Protein AF-A0A2S9GFI2-F1 (afdb_monomer)

Sequence (84 aa):
RSGAADRRAHTLANRLVANPDDRATVEITLGGFTAKVHGGNGEGVAIAVTGADADPAVNGVPFGTNSIHYAHDGEVISLGSPRS

pLDDT: mean 94.95, std 5.36, range [66.62, 98.62]

Radius of gyration: 12.53 Å; Cα contacts (8 Å, |Δi|>4): 156; chains: 1; bo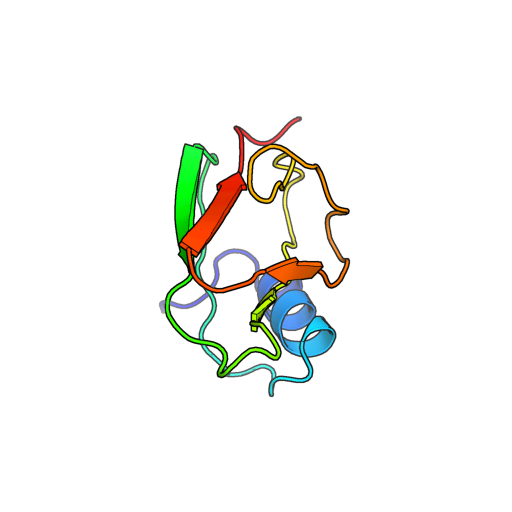unding box: 35×23×30 Å

Nearest PDB structures (foldseek):
  3mml-assembly2_E  TM=9.863E-01  e=2.477E-09  Mycolicibacterium smegmatis MC2 155
  5dud-assembly2_C  TM=9.081E-01  e=2.576E-03  Escherichia coli K-12
  5dud-assembly1_A  TM=7.752E-01  e=2.593E-02  Escherichia coli K-12
  3opf-assembly1_A  TM=6.814E-01  e=1.451E+00  Thermus thermophilus HB8

Structure (mmCIF, N/CA/C/O backbone):
data_AF-A0A2S9GFI2-F1
#
_entry.id   AF-A0A2S9GFI2-F1
#
loop_
_atom_site.group_PDB
_atom_site.id
_atom_site.type_symbol
_atom_site.label_atom_id
_atom_site.label_alt_id
_atom_site.label_comp_id
_atom_site.label_asym_id
_atom_site.label_entity_id
_atom_site.label_seq_id
_atom_site.pdbx_PDB_ins_code
_atom_site.Cartn_x
_atom_site.Cartn_y
_atom_site.Cartn_z
_atom_site.occupancy
_atom_site.B_iso_or_equiv
_atom_site.auth_seq_id
_atom_site.auth_comp_id
_atom_site.auth_asym_id
_atom_site.auth_atom_id
_atom_site.pdbx_PDB_model_num
ATOM 1 N N . ARG A 1 1 ? 15.853 6.206 -15.915 1.00 79.81 1 ARG A N 1
ATOM 2 C CA . ARG A 1 1 ? 14.692 5.287 -16.043 1.00 79.81 1 ARG A CA 1
ATOM 3 C C . ARG A 1 1 ? 13.904 5.398 -14.745 1.00 79.81 1 ARG A C 1
ATOM 5 O O . ARG A 1 1 ? 14.554 5.392 -13.711 1.00 79.81 1 ARG A O 1
ATOM 12 N N . SER A 1 2 ? 12.585 5.591 -14.810 1.00 90.00 2 SER A N 1
ATOM 13 C CA . SER A 1 2 ? 11.711 5.668 -13.623 1.00 90.00 2 SER A CA 1
ATOM 14 C C . SER A 1 2 ? 11.451 4.263 -13.030 1.00 90.00 2 SER A C 1
ATOM 16 O O . SER A 1 2 ? 12.167 3.317 -13.377 1.00 90.00 2 SER A O 1
ATOM 18 N N . GLY A 1 3 ? 10.433 4.134 -12.176 1.00 93.38 3 GLY A N 1
ATOM 19 C CA . GLY A 1 3 ? 10.066 2.937 -11.417 1.00 93.38 3 GLY A CA 1
ATOM 20 C C . GLY A 1 3 ? 10.384 3.081 -9.929 1.00 93.38 3 GLY A C 1
ATOM 21 O O . GLY A 1 3 ? 10.963 4.085 -9.522 1.00 93.38 3 GLY A O 1
ATOM 22 N N . ALA A 1 4 ? 10.022 2.066 -9.143 1.00 96.19 4 ALA A N 1
ATOM 23 C CA . ALA A 1 4 ? 10.309 2.045 -7.713 1.00 96.19 4 ALA A CA 1
ATOM 24 C C . ALA A 1 4 ? 11.820 2.141 -7.436 1.00 96.19 4 ALA A C 1
ATOM 26 O O . ALA A 1 4 ? 12.627 1.443 -8.070 1.00 96.19 4 ALA A O 1
ATOM 27 N N . ALA A 1 5 ? 12.187 2.980 -6.471 1.00 96.19 5 ALA A N 1
ATOM 28 C CA . ALA A 1 5 ? 13.535 3.116 -5.943 1.00 96.19 5 ALA A CA 1
ATOM 29 C C . ALA A 1 5 ? 13.987 1.811 -5.266 1.00 96.19 5 ALA A C 1
ATOM 31 O O . ALA A 1 5 ? 15.094 1.333 -5.530 1.00 96.19 5 ALA A O 1
ATOM 32 N N . ASP A 1 6 ? 13.102 1.178 -4.487 1.00 96.38 6 ASP A N 1
ATOM 33 C CA . ASP A 1 6 ? 13.288 -0.181 -3.968 1.00 96.38 6 ASP A CA 1
ATOM 34 C C . ASP A 1 6 ? 12.413 -1.189 -4.728 1.00 96.38 6 ASP A C 1
ATOM 36 O O . ASP A 1 6 ? 11.232 -1.410 -4.445 1.00 96.38 6 ASP A O 1
ATOM 40 N N . ARG A 1 7 ? 13.029 -1.864 -5.701 1.00 96.69 7 ARG A N 1
ATOM 41 C CA . ARG A 1 7 ? 12.345 -2.868 -6.529 1.00 96.69 7 ARG A CA 1
ATOM 42 C C . ARG A 1 7 ? 11.950 -4.122 -5.755 1.00 96.69 7 ARG A C 1
ATOM 44 O O . ARG A 1 7 ? 11.008 -4.799 -6.165 1.00 96.69 7 ARG A O 1
ATOM 51 N N . ARG A 1 8 ? 12.664 -4.470 -4.678 1.00 97.25 8 ARG A N 1
ATOM 52 C CA . ARG A 1 8 ? 12.355 -5.670 -3.887 1.00 97.25 8 ARG A CA 1
ATOM 53 C C . ARG A 1 8 ? 11.098 -5.435 -3.064 1.00 97.25 8 ARG A C 1
ATOM 55 O O . ARG A 1 8 ? 10.210 -6.282 -3.105 1.00 97.25 8 ARG A O 1
ATOM 62 N N . ALA A 1 9 ? 11.008 -4.279 -2.405 1.00 97.69 9 ALA A N 1
ATOM 63 C CA . ALA A 1 9 ? 9.806 -3.859 -1.693 1.00 97.69 9 ALA A CA 1
ATOM 64 C C . ALA A 1 9 ? 8.596 -3.802 -2.641 1.00 97.69 9 ALA A C 1
ATOM 66 O O . ALA A 1 9 ? 7.605 -4.486 -2.408 1.00 97.69 9 ALA A O 1
ATOM 67 N N . HIS A 1 10 ? 8.724 -3.115 -3.781 1.00 98.12 10 HIS A N 1
ATOM 68 C CA . HIS A 1 10 ? 7.671 -3.041 -4.802 1.00 98.12 10 HIS A CA 1
ATOM 69 C C . HIS A 1 10 ? 7.150 -4.421 -5.237 1.00 98.12 10 HIS A C 1
ATOM 71 O O . HIS A 1 10 ? 5.948 -4.683 -5.245 1.00 98.12 10 HIS A O 1
ATOM 77 N N . THR A 1 11 ? 8.072 -5.335 -5.544 1.00 98.12 11 THR A N 1
ATOM 78 C CA . THR A 1 11 ? 7.727 -6.696 -5.964 1.00 98.12 11 THR A CA 1
ATOM 79 C C . THR A 1 11 ? 7.031 -7.472 -4.841 1.00 98.12 11 THR A C 1
ATOM 81 O O . THR A 1 11 ? 6.091 -8.223 -5.100 1.00 98.12 11 THR A O 1
ATOM 84 N N . LEU A 1 12 ? 7.477 -7.311 -3.590 1.00 98.19 12 LEU A N 1
ATOM 85 C CA . LEU A 1 12 ? 6.857 -7.958 -2.435 1.00 98.19 12 LEU A CA 1
A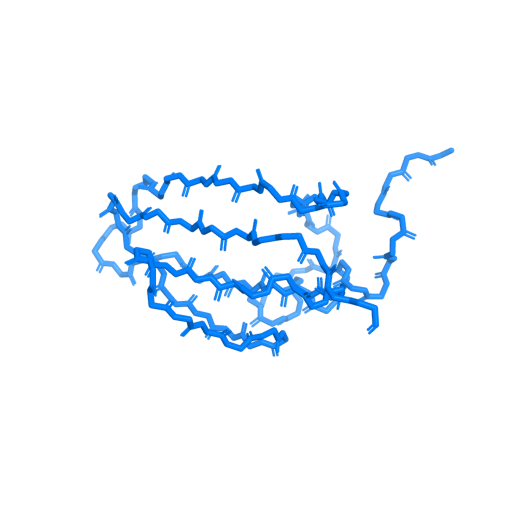TOM 86 C C . LEU A 1 12 ? 5.436 -7.438 -2.193 1.00 98.19 12 LEU A C 1
ATOM 88 O O . LEU A 1 12 ? 4.542 -8.251 -1.972 1.00 98.19 12 LEU A O 1
ATOM 92 N N . ALA A 1 13 ? 5.219 -6.123 -2.285 1.00 98.38 13 ALA A N 1
ATOM 93 C CA . ALA A 1 13 ? 3.900 -5.521 -2.116 1.00 98.38 13 ALA A CA 1
ATOM 94 C C . ALA A 1 13 ? 2.890 -6.120 -3.101 1.00 98.38 13 ALA A C 1
ATOM 96 O O . ALA A 1 13 ? 1.839 -6.595 -2.679 1.00 98.38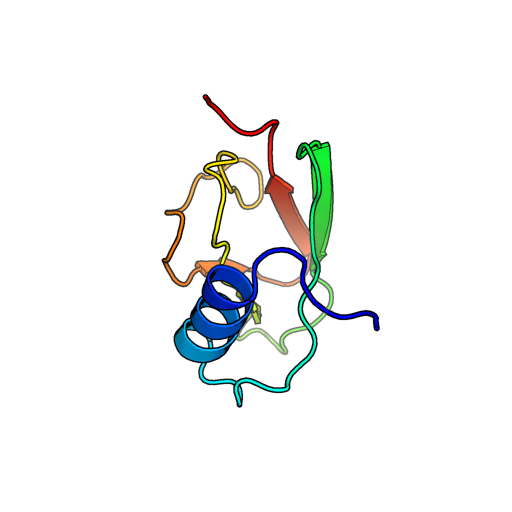 13 ALA A O 1
ATOM 97 N N . ASN A 1 14 ? 3.248 -6.196 -4.389 1.00 98.62 14 ASN A N 1
ATOM 98 C CA . ASN A 1 14 ? 2.398 -6.816 -5.407 1.00 98.62 14 ASN A CA 1
ATOM 99 C C . ASN A 1 14 ? 2.110 -8.292 -5.106 1.00 98.62 14 ASN A C 1
ATOM 101 O O . ASN A 1 14 ? 0.954 -8.710 -5.145 1.00 98.62 14 ASN A O 1
ATOM 105 N N . ARG A 1 15 ? 3.131 -9.077 -4.739 1.00 98.19 15 ARG A N 1
ATOM 106 C CA . ARG A 1 15 ? 2.954 -10.503 -4.417 1.00 98.19 15 ARG A CA 1
ATOM 107 C C . ARG A 1 15 ? 2.019 -10.733 -3.234 1.00 98.19 15 ARG A C 1
ATOM 109 O O . ARG A 1 15 ? 1.214 -11.656 -3.292 1.00 98.19 15 ARG A O 1
ATOM 116 N N . LEU A 1 16 ? 2.125 -9.920 -2.180 1.00 98.31 16 LEU A N 1
ATOM 117 C CA . LEU A 1 16 ? 1.292 -10.059 -0.983 1.00 98.31 16 LEU A CA 1
ATOM 118 C C . LEU A 1 16 ? -0.195 -9.892 -1.304 1.00 98.31 16 LEU A C 1
ATOM 120 O O . LEU A 1 16 ? -1.008 -10.640 -0.780 1.00 98.31 16 LEU A O 1
ATOM 124 N N . VAL A 1 17 ? -0.552 -8.983 -2.210 1.00 97.56 17 VAL A N 1
ATOM 125 C CA . VAL A 1 17 ? -1.949 -8.784 -2.639 1.00 97.56 17 VAL A CA 1
ATOM 126 C C . VAL A 1 17 ? -2.303 -9.546 -3.923 1.00 97.56 17 VAL A C 1
ATOM 128 O O . VAL A 1 17 ? -3.291 -9.230 -4.575 1.00 97.56 17 VAL A O 1
ATOM 131 N N . ALA A 1 18 ? -1.505 -10.555 -4.293 1.00 97.62 18 ALA A N 1
ATOM 132 C CA . ALA A 1 18 ? -1.705 -11.410 -5.468 1.00 97.62 18 ALA A CA 1
ATOM 133 C C . ALA A 1 18 ? -1.758 -10.675 -6.827 1.00 97.62 18 ALA A C 1
ATOM 135 O O . ALA A 1 18 ? -2.314 -11.186 -7.801 1.00 97.62 18 ALA A O 1
ATOM 136 N N . ASN A 1 19 ? -1.124 -9.507 -6.925 1.00 98.44 19 ASN A N 1
ATOM 137 C CA . ASN A 1 19 ? -0.929 -8.808 -8.189 1.00 98.44 19 ASN A CA 1
ATOM 138 C C . ASN A 1 19 ? 0.277 -9.375 -8.962 1.00 98.44 19 ASN A C 1
ATOM 140 O O . ASN A 1 19 ? 1.271 -9.783 -8.350 1.00 98.44 19 ASN A O 1
ATOM 144 N N . PRO A 1 20 ? 0.256 -9.325 -10.310 1.00 97.44 20 PRO A N 1
ATOM 145 C CA . PRO A 1 20 ? 1.476 -9.402 -11.111 1.00 97.44 20 PRO A CA 1
ATOM 146 C C . PRO A 1 20 ? 2.510 -8.364 -10.649 1.00 97.44 20 PRO A C 1
ATOM 148 O O . PRO A 1 20 ? 2.151 -7.276 -10.194 1.00 97.44 20 PRO A O 1
ATOM 151 N N . ASP A 1 21 ? 3.796 -8.685 -10.768 1.00 92.12 21 ASP A N 1
ATOM 152 C CA . ASP A 1 21 ? 4.882 -7.850 -10.242 1.00 92.12 21 ASP A CA 1
ATOM 153 C C . ASP A 1 21 ? 5.079 -6.521 -10.988 1.00 92.12 21 ASP A C 1
ATOM 155 O O . ASP A 1 21 ? 5.727 -5.625 -10.453 1.00 92.12 21 ASP A O 1
ATOM 159 N N . ASP A 1 22 ? 4.486 -6.374 -12.175 1.00 91.62 22 ASP A N 1
ATOM 160 C CA . ASP A 1 22 ? 4.509 -5.165 -13.002 1.00 91.62 22 ASP A CA 1
ATOM 161 C C . ASP A 1 22 ? 3.394 -4.155 -12.682 1.00 91.62 22 ASP A C 1
ATOM 163 O O . ASP A 1 22 ? 3.321 -3.086 -13.301 1.00 91.62 22 ASP A O 1
ATOM 167 N N . ARG A 1 23 ? 2.513 -4.464 -11.722 1.00 97.88 23 ARG A N 1
ATOM 168 C CA . ARG A 1 23 ? 1.425 -3.561 -11.339 1.00 97.88 23 ARG A CA 1
ATOM 169 C C . ARG A 1 23 ? 1.944 -2.377 -10.543 1.00 97.88 23 ARG A C 1
ATOM 171 O O . ARG A 1 23 ? 2.827 -2.493 -9.698 1.00 97.88 23 ARG A O 1
ATOM 178 N N . ALA A 1 24 ? 1.373 -1.210 -10.824 1.00 97.75 24 ALA A N 1
ATOM 179 C CA . ALA A 1 24 ? 1.761 0.024 -10.163 1.00 97.75 24 ALA A CA 1
ATOM 180 C C . ALA A 1 24 ? 1.490 -0.047 -8.652 1.00 97.75 24 ALA A C 1
ATOM 182 O O . ALA A 1 24 ? 0.437 -0.509 -8.218 1.00 97.75 24 ALA A O 1
ATOM 183 N N . THR A 1 25 ? 2.427 0.483 -7.870 1.00 97.62 25 THR A N 1
ATOM 184 C CA . THR A 1 25 ? 2.278 0.710 -6.429 1.00 97.62 25 THR A CA 1
ATOM 185 C C . THR A 1 25 ? 2.489 2.188 -6.125 1.00 97.62 25 THR A C 1
ATOM 187 O O . THR A 1 25 ? 3.056 2.924 -6.934 1.00 97.62 25 THR A O 1
ATOM 190 N N . VAL A 1 26 ? 2.081 2.621 -4.934 1.00 97.44 26 VAL A N 1
ATOM 191 C CA . VAL A 1 26 ? 2.407 3.955 -4.419 1.00 97.44 26 VAL A CA 1
ATOM 192 C C . VAL A 1 26 ? 3.749 3.882 -3.689 1.00 97.44 26 VAL A C 1
ATOM 194 O O . VAL A 1 26 ? 3.901 3.089 -2.764 1.00 97.44 26 VAL A O 1
ATOM 197 N N . GLU A 1 27 ? 4.728 4.682 -4.110 1.00 97.44 27 GLU A N 1
ATOM 198 C CA . GLU A 1 27 ? 6.012 4.818 -3.414 1.00 97.44 27 GLU A CA 1
ATOM 199 C C . GLU A 1 27 ? 5.968 6.021 -2.466 1.00 97.44 27 GLU A C 1
ATOM 201 O O . GLU A 1 27 ? 5.631 7.129 -2.883 1.00 97.44 27 GLU A O 1
ATOM 206 N N . ILE A 1 28 ? 6.310 5.795 -1.195 1.00 97.00 28 ILE A N 1
ATOM 207 C CA . ILE A 1 28 ? 6.308 6.815 -0.143 1.00 97.00 28 ILE A CA 1
ATOM 208 C C . ILE A 1 28 ? 7.733 7.026 0.358 1.00 97.00 28 ILE A C 1
ATOM 210 O O . ILE A 1 28 ? 8.357 6.120 0.908 1.00 97.00 28 ILE A O 1
ATOM 214 N N . THR A 1 29 ? 8.227 8.250 0.199 1.00 95.38 29 THR A N 1
ATOM 215 C CA . THR A 1 29 ? 9.568 8.656 0.625 1.00 95.38 29 THR A CA 1
ATOM 216 C C . THR A 1 29 ? 9.461 9.469 1.908 1.00 95.38 29 THR A C 1
ATOM 218 O O . THR A 1 29 ? 8.733 10.454 1.945 1.00 95.38 29 THR A O 1
ATOM 221 N N . LEU A 1 30 ? 10.197 9.068 2.950 1.00 93.50 30 LEU A N 1
ATOM 222 C CA . LEU A 1 30 ? 10.233 9.718 4.275 1.00 93.50 30 LEU A CA 1
ATOM 223 C C . LEU A 1 30 ? 8.914 9.702 5.078 1.00 93.50 30 LEU A C 1
ATOM 225 O O . LEU A 1 30 ? 8.856 10.309 6.145 1.00 93.50 30 LEU A O 1
ATOM 229 N N . GLY A 1 31 ? 7.895 8.956 4.641 1.00 92.81 31 GLY A N 1
ATOM 230 C CA . GLY A 1 31 ? 6.649 8.774 5.395 1.00 92.81 31 GLY A CA 1
ATOM 231 C C . GLY A 1 31 ? 5.679 9.954 5.302 1.00 92.81 31 GLY A C 1
ATOM 232 O O . GLY A 1 31 ? 5.661 10.671 4.304 1.00 92.81 31 GLY A O 1
ATOM 233 N N . GLY A 1 32 ? 4.838 10.132 6.329 1.00 94.12 32 GLY A N 1
ATOM 234 C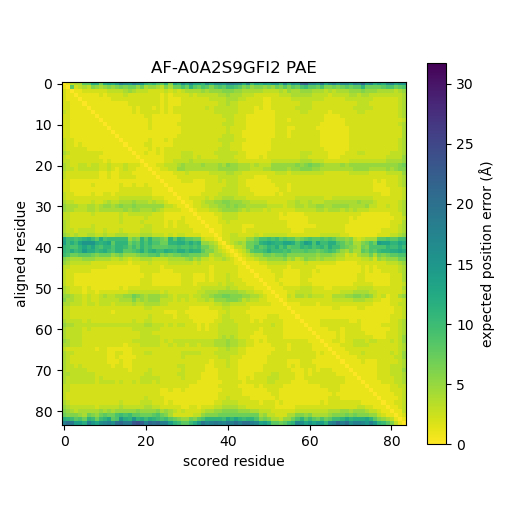 CA . GLY A 1 32 ? 3.878 11.245 6.421 1.00 94.12 32 GLY A CA 1
ATOM 235 C C . GLY A 1 32 ? 2.688 11.129 5.463 1.00 94.12 32 GLY A C 1
ATOM 236 O O . GLY A 1 32 ? 2.098 12.132 5.063 1.00 94.12 32 GLY A O 1
ATOM 237 N N . PHE A 1 33 ? 2.350 9.905 5.066 1.00 97.75 33 PHE A N 1
ATOM 23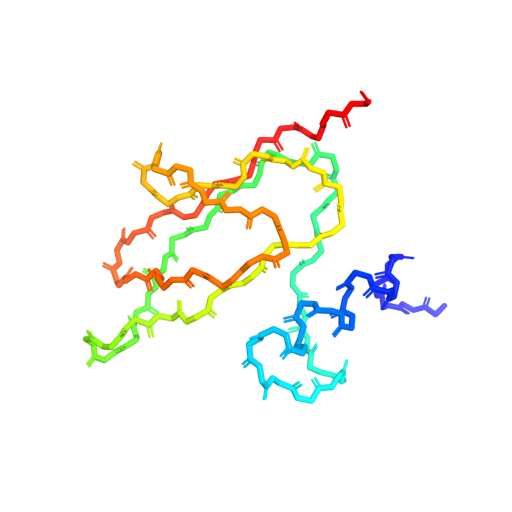8 C CA . PHE A 1 33 ? 1.318 9.630 4.075 1.00 97.75 33 PHE A CA 1
ATOM 239 C C . PHE A 1 33 ? -0.028 9.335 4.732 1.00 97.75 33 PHE A C 1
ATOM 241 O O . PHE A 1 33 ? -0.097 8.599 5.716 1.00 97.75 33 PHE A O 1
ATOM 248 N N . THR A 1 34 ? -1.106 9.843 4.130 1.00 98.19 34 THR A N 1
ATOM 249 C CA . THR A 1 34 ? -2.472 9.397 4.421 1.00 98.19 34 THR A CA 1
ATOM 250 C C . THR A 1 34 ? -3.273 9.229 3.134 1.00 98.19 34 THR A C 1
ATOM 252 O O . THR A 1 34 ? -3.109 10.000 2.189 1.00 98.19 34 THR A O 1
ATOM 255 N N . ALA A 1 35 ? -4.149 8.228 3.099 1.00 97.75 35 ALA A N 1
ATOM 256 C CA . ALA A 1 35 ? -5.095 8.019 2.008 1.00 97.75 35 ALA A CA 1
ATOM 257 C C . ALA A 1 35 ? -6.420 7.476 2.535 1.00 97.75 35 ALA A C 1
ATOM 259 O O . ALA A 1 35 ? -6.437 6.611 3.407 1.00 97.75 35 ALA A O 1
ATOM 260 N N . LYS A 1 36 ? -7.530 7.966 1.982 1.00 97.94 36 LYS A N 1
ATOM 261 C CA . LYS A 1 36 ? -8.872 7.471 2.287 1.00 97.94 36 LYS A CA 1
ATOM 262 C C . LYS A 1 36 ? -9.300 6.450 1.240 1.00 97.94 36 LYS A C 1
ATOM 264 O O . LYS A 1 36 ? -9.189 6.714 0.043 1.00 97.94 36 LYS A O 1
ATOM 269 N N . VAL A 1 37 ? -9.790 5.303 1.693 1.00 96.81 37 VAL A N 1
ATOM 270 C CA . VAL A 1 37 ? -10.322 4.262 0.815 1.00 96.81 37 VAL A CA 1
ATOM 271 C C . VAL A 1 37 ? -11.710 4.664 0.329 1.00 96.81 37 VAL A C 1
ATOM 273 O O . VAL A 1 37 ? -12.554 5.114 1.105 1.00 96.81 37 VAL A O 1
ATOM 276 N N . HIS A 1 38 ? -11.925 4.493 -0.973 1.00 94.94 38 HIS A N 1
ATOM 277 C CA . HIS A 1 38 ? -13.208 4.685 -1.632 1.00 94.94 38 HIS A CA 1
ATOM 278 C C . HIS A 1 38 ? -13.555 3.433 -2.449 1.00 94.94 38 HIS A C 1
ATOM 280 O O . HIS A 1 38 ? -12.795 3.051 -3.339 1.00 94.94 38 HIS A O 1
ATOM 286 N N . GLY A 1 39 ? -14.701 2.810 -2.169 1.00 87.50 39 GLY A N 1
ATOM 287 C CA . GLY A 1 39 ? -15.188 1.607 -2.854 1.00 87.50 39 GLY A CA 1
ATOM 288 C C . GLY A 1 39 ? -14.878 0.289 -2.129 1.00 87.50 39 GLY A C 1
ATOM 289 O O . GLY A 1 39 ? -14.824 0.230 -0.907 1.00 87.50 39 GLY A O 1
ATOM 290 N N . GLY A 1 40 ? -14.736 -0.803 -2.889 1.00 78.56 40 GLY A N 1
ATOM 291 C CA . GLY A 1 40 ? -14.520 -2.157 -2.350 1.00 78.56 40 GLY A CA 1
ATOM 292 C C . GLY A 1 40 ? -15.788 -3.005 -2.207 1.00 78.56 40 GLY A C 1
ATOM 293 O O . GLY A 1 40 ? -15.719 -4.085 -1.640 1.00 78.56 40 GLY A O 1
ATOM 294 N N . ASN A 1 41 ? -16.941 -2.535 -2.705 1.00 83.69 41 ASN A N 1
ATOM 295 C CA . ASN A 1 41 ? -18.208 -3.285 -2.801 1.00 83.69 41 ASN A CA 1
ATOM 296 C C . ASN A 1 41 ? -18.639 -4.029 -1.514 1.00 83.69 41 ASN A C 1
ATOM 298 O O . ASN A 1 41 ? -19.321 -5.046 -1.587 1.00 83.69 41 ASN A O 1
ATOM 302 N N . GLY A 1 42 ? -18.243 -3.534 -0.337 1.00 81.75 42 GLY A N 1
ATOM 303 C CA . GLY A 1 42 ? -18.477 -4.186 0.958 1.00 81.75 42 GLY A CA 1
ATOM 304 C C . GLY A 1 42 ? -17.428 -5.232 1.365 1.00 81.75 42 GLY A C 1
ATOM 305 O O . GLY A 1 42 ? -17.311 -5.520 2.550 1.00 81.75 42 GLY A O 1
ATOM 306 N N . GLU A 1 43 ? -16.620 -5.741 0.433 1.00 86.56 43 GLU A N 1
ATOM 307 C CA . GLU A 1 43 ? -15.538 -6.707 0.696 1.00 86.56 43 GLU A CA 1
ATOM 308 C C . GLU A 1 43 ? -14.245 -6.033 1.189 1.00 86.56 43 GLU A C 1
ATOM 310 O O . GLU A 1 43 ? -13.436 -6.653 1.876 1.00 86.56 43 GLU A O 1
ATOM 315 N N . GLY A 1 44 ? -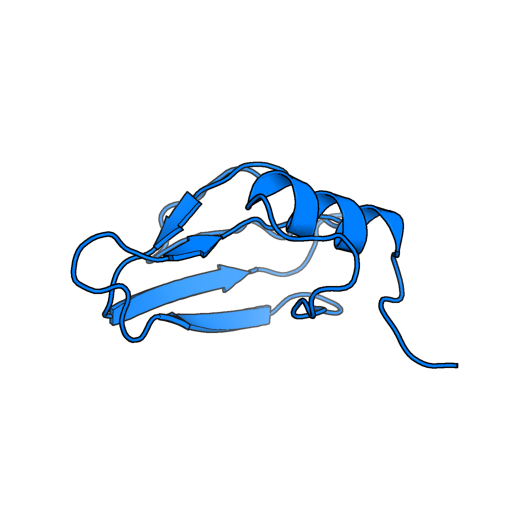14.079 -4.740 0.896 1.00 91.56 44 GLY A N 1
ATOM 316 C CA . GLY A 1 44 ? -12.879 -3.973 1.228 1.00 91.56 44 GLY A CA 1
ATOM 317 C C . GLY A 1 44 ? -11.785 -4.087 0.164 1.00 91.56 44 GLY A C 1
ATOM 318 O O . GLY A 1 44 ? -11.940 -4.731 -0.872 1.00 91.56 44 GLY A O 1
ATOM 319 N N . VAL A 1 45 ? -10.673 -3.401 0.402 1.00 94.94 45 VAL A N 1
ATOM 320 C CA . VAL A 1 45 ? -9.492 -3.369 -0.460 1.00 94.94 45 VAL A CA 1
ATOM 321 C C . VAL A 1 45 ? -8.332 -3.998 0.298 1.00 94.94 45 VAL A C 1
ATOM 323 O O . VAL A 1 45 ? -7.956 -3.526 1.372 1.00 94.94 45 VAL A O 1
ATOM 326 N N . ALA A 1 46 ? -7.750 -5.055 -0.268 1.00 96.06 46 ALA A N 1
ATOM 327 C CA . ALA A 1 46 ? -6.523 -5.638 0.256 1.00 96.06 46 ALA A CA 1
ATOM 328 C C . ALA A 1 46 ? -5.346 -4.683 0.011 1.00 96.06 46 ALA A C 1
ATOM 330 O O . ALA A 1 46 ? -5.082 -4.275 -1.123 1.00 96.06 46 ALA A O 1
ATOM 331 N N . ILE A 1 47 ? -4.624 -4.345 1.074 1.00 97.31 47 ILE A N 1
ATOM 332 C CA . ILE A 1 47 ? -3.430 -3.504 1.045 1.00 97.31 47 ILE A CA 1
ATOM 333 C C . ILE A 1 47 ? -2.255 -4.233 1.691 1.00 97.31 47 ILE A C 1
ATOM 335 O O . ILE A 1 47 ? -2.426 -5.059 2.586 1.00 97.31 47 ILE A O 1
ATOM 339 N N . ALA A 1 48 ? -1.047 -3.890 1.257 1.00 98.25 48 ALA A N 1
ATOM 340 C CA . ALA A 1 48 ? 0.194 -4.303 1.895 1.00 98.25 48 ALA A CA 1
ATOM 341 C C . ALA A 1 48 ? 1.177 -3.130 1.894 1.00 98.25 48 ALA A C 1
ATOM 343 O O . ALA A 1 48 ? 1.266 -2.382 0.920 1.00 98.25 48 ALA A O 1
ATOM 344 N N . VAL A 1 49 ? 1.924 -2.985 2.987 1.00 97.94 49 VAL A N 1
ATOM 345 C CA . VAL A 1 49 ? 2.982 -1.977 3.138 1.00 97.94 49 VAL A CA 1
ATOM 346 C C . VAL A 1 49 ? 4.302 -2.712 3.298 1.00 97.94 49 VAL A C 1
ATOM 348 O O . VAL A 1 49 ? 4.399 -3.630 4.106 1.00 97.94 49 VAL A O 1
ATOM 351 N N . THR A 1 50 ? 5.310 -2.340 2.517 1.00 97.81 50 THR A N 1
ATOM 352 C CA . THR A 1 50 ? 6.618 -3.014 2.471 1.00 97.81 50 THR A CA 1
ATOM 353 C C . THR A 1 50 ? 7.745 -1.993 2.411 1.00 97.81 50 THR A C 1
ATOM 355 O O . THR A 1 50 ? 7.513 -0.851 2.021 1.00 97.81 50 THR A O 1
ATOM 358 N N . GLY A 1 51 ? 8.977 -2.425 2.679 1.00 96.25 51 GLY A N 1
ATOM 359 C CA . GLY A 1 51 ? 10.146 -1.548 2.680 1.00 96.25 51 GLY A CA 1
ATOM 360 C C . GLY A 1 51 ? 10.430 -1.033 4.086 1.00 96.25 51 GLY A C 1
ATOM 361 O O . GLY A 1 51 ? 10.474 -1.828 5.024 1.00 96.25 51 GLY A O 1
ATOM 362 N N . ALA A 1 52 ? 10.658 0.273 4.222 1.00 94.69 52 ALA A N 1
ATOM 363 C CA . ALA A 1 52 ? 10.959 0.877 5.513 1.00 94.69 52 ALA A CA 1
ATOM 364 C C . ALA A 1 52 ? 9.773 0.760 6.484 1.00 94.69 52 ALA A C 1
ATOM 366 O O . ALA A 1 52 ? 8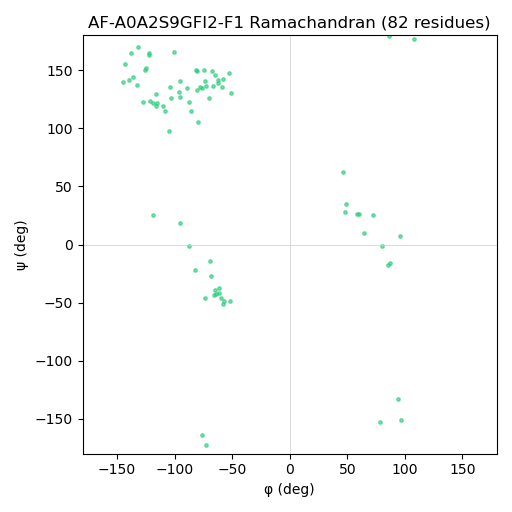.610 0.823 6.083 1.00 94.69 52 ALA A O 1
ATOM 367 N N . ASP A 1 53 ? 10.082 0.601 7.768 1.00 91.56 53 ASP A N 1
ATOM 368 C CA . ASP A 1 53 ? 9.072 0.464 8.808 1.00 91.56 53 ASP A CA 1
ATOM 369 C C . ASP A 1 53 ? 8.510 1.835 9.196 1.00 91.56 53 ASP A C 1
ATOM 371 O O . ASP A 1 53 ? 9.188 2.630 9.848 1.00 91.56 53 ASP A O 1
ATOM 375 N N . ALA A 1 54 ? 7.286 2.106 8.743 1.00 94.06 54 ALA A N 1
ATOM 376 C CA . ALA A 1 54 ? 6.612 3.398 8.836 1.00 94.06 54 ALA A CA 1
ATOM 377 C C . ALA A 1 54 ? 5.316 3.333 9.666 1.00 94.06 54 ALA A C 1
ATOM 379 O O . ALA A 1 54 ? 4.409 4.126 9.426 1.00 94.06 54 ALA A O 1
ATOM 380 N N . ASP A 1 55 ? 5.205 2.376 10.598 1.00 95.12 55 ASP A N 1
ATOM 381 C CA . ASP A 1 55 ? 4.038 2.191 11.482 1.00 95.12 55 ASP A CA 1
ATOM 382 C C . ASP A 1 55 ? 2.690 2.264 10.743 1.00 95.12 55 ASP A C 1
ATOM 384 O O . ASP A 1 55 ? 1.887 3.173 10.982 1.00 95.12 55 ASP A O 1
ATOM 388 N N . PRO A 1 56 ? 2.435 1.346 9.796 1.00 97.31 56 PRO A N 1
ATOM 389 C CA . PRO A 1 56 ? 1.228 1.414 9.002 1.00 97.31 56 PRO A CA 1
ATOM 390 C C . PRO A 1 56 ? -0.015 1.160 9.863 1.00 97.31 56 PRO A C 1
ATOM 392 O O . PRO A 1 56 ? -0.053 0.241 10.684 1.00 97.31 56 PRO A O 1
ATOM 395 N N . ALA A 1 57 ? -1.051 1.970 9.659 1.00 98.31 57 ALA A N 1
ATOM 396 C CA . ALA A 1 57 ? -2.310 1.861 10.386 1.00 98.31 57 ALA A CA 1
ATOM 397 C C . ALA A 1 57 ? -3.520 2.172 9.499 1.00 98.31 57 ALA A C 1
ATOM 399 O O . ALA A 1 57 ? -3.407 2.910 8.518 1.00 98.31 57 ALA A O 1
ATOM 400 N N . VAL A 1 58 ? -4.682 1.639 9.878 1.00 98.38 58 VAL A N 1
ATOM 401 C CA . VAL A 1 58 ? -5.994 2.000 9.321 1.00 98.38 58 VAL A CA 1
ATOM 402 C C . VAL A 1 58 ? -6.861 2.555 10.442 1.00 98.38 58 VAL A C 1
ATOM 404 O O . VAL A 1 58 ? -7.039 1.905 11.467 1.00 98.38 58 VAL A O 1
ATOM 407 N N . ASN A 1 59 ? -7.347 3.790 10.295 1.00 97.81 59 ASN A N 1
ATOM 408 C CA . ASN A 1 59 ? -8.074 4.525 11.340 1.00 97.81 59 ASN A CA 1
ATOM 409 C C . ASN A 1 59 ? -7.353 4.516 12.708 1.00 97.81 59 ASN A C 1
ATOM 411 O O . ASN A 1 59 ? -7.982 4.472 13.763 1.00 97.81 59 ASN A O 1
ATOM 415 N N . GLY A 1 60 ? -6.016 4.540 12.690 1.00 97.50 60 GLY A N 1
ATOM 416 C CA . GLY A 1 60 ? -5.180 4.485 13.892 1.00 97.50 60 GLY A CA 1
ATOM 417 C C . GLY A 1 60 ? -4.976 3.086 14.486 1.00 97.50 60 GLY A C 1
ATOM 418 O O . GLY A 1 60 ? -4.237 2.964 15.459 1.00 97.50 60 GLY A O 1
ATOM 419 N N . VAL A 1 61 ? -5.567 2.034 13.910 1.00 97.69 61 VAL A N 1
ATOM 420 C CA . VAL A 1 61 ? -5.309 0.636 14.287 1.00 97.69 61 VAL A CA 1
ATOM 421 C C . VAL A 1 61 ? -4.087 0.126 13.512 1.00 97.69 61 VAL A C 1
ATOM 423 O O . VAL A 1 61 ? -4.155 0.043 12.282 1.00 97.69 61 VAL A O 1
ATOM 426 N N . PRO A 1 62 ? -2.965 -0.206 14.180 1.00 97.50 62 PRO A N 1
ATOM 427 C CA . PRO A 1 62 ? -1.754 -0.655 13.499 1.00 97.50 62 PRO A CA 1
ATOM 428 C C . PRO A 1 62 ? -1.926 -2.018 12.823 1.00 97.50 62 PRO A C 1
ATOM 430 O O . PRO A 1 62 ? -2.629 -2.893 13.332 1.00 97.50 62 PRO A O 1
ATOM 433 N N . PHE A 1 63 ? -1.208 -2.231 11.722 1.00 96.81 63 PHE A N 1
ATOM 434 C CA . PHE A 1 63 ? -1.016 -3.548 11.114 1.00 96.81 63 PHE A CA 1
ATOM 435 C C . PHE A 1 63 ? 0.462 -3.794 10.791 1.00 96.81 63 PHE A C 1
ATOM 437 O O . PHE A 1 63 ? 1.305 -2.914 10.934 1.00 96.81 63 PHE A O 1
ATOM 444 N N . GLY A 1 64 ? 0.812 -5.026 10.419 1.00 95.38 64 GLY A N 1
ATOM 445 C CA . GLY A 1 64 ? 2.207 -5.392 10.187 1.00 95.38 64 GLY A CA 1
ATOM 446 C C . GLY A 1 64 ? 2.735 -4.901 8.839 1.00 95.38 64 GLY A C 1
ATOM 447 O O . GLY A 1 64 ? 2.113 -5.125 7.797 1.00 95.38 64 GLY A O 1
ATOM 448 N N . THR A 1 65 ? 3.943 -4.343 8.827 1.00 95.81 65 THR A N 1
ATOM 449 C CA . THR A 1 65 ? 4.744 -4.248 7.598 1.00 95.81 65 THR A CA 1
ATOM 450 C C . THR A 1 65 ? 4.974 -5.660 7.033 1.00 95.81 65 THR A C 1
ATOM 452 O O . THR A 1 65 ? 5.160 -6.620 7.779 1.00 95.81 65 THR A O 1
ATOM 455 N N . AS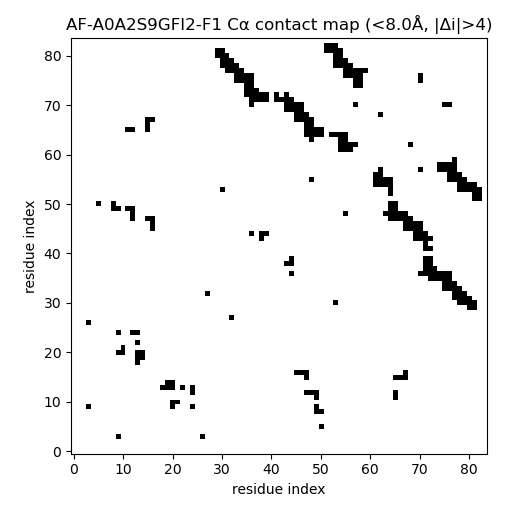N A 1 66 ? 4.948 -5.805 5.709 1.00 97.06 66 ASN A N 1
ATOM 456 C CA . ASN A 1 66 ? 5.002 -7.074 4.974 1.00 97.06 66 ASN A CA 1
ATOM 457 C C . ASN A 1 66 ? 3.840 -8.040 5.286 1.00 97.06 66 ASN A C 1
ATOM 459 O O . ASN A 1 66 ? 3.988 -9.253 5.133 1.00 97.06 66 ASN A O 1
ATOM 463 N N . SER A 1 67 ? 2.685 -7.513 5.702 1.00 96.62 67 SER A N 1
ATOM 464 C CA . SER A 1 67 ? 1.444 -8.272 5.883 1.00 96.62 67 SER A CA 1
ATOM 465 C C . SER A 1 67 ? 0.310 -7.695 5.034 1.00 96.62 67 SER A C 1
ATOM 467 O O . SER A 1 67 ? 0.401 -6.565 4.547 1.00 96.62 67 SER A O 1
ATOM 469 N N . ILE A 1 68 ? -0.742 -8.490 4.837 1.00 97.44 68 ILE A N 1
ATOM 470 C CA . ILE A 1 68 ? -1.972 -8.055 4.171 1.00 97.44 68 ILE A CA 1
ATOM 471 C C . ILE A 1 68 ? -2.916 -7.483 5.229 1.00 97.44 68 ILE A C 1
ATOM 473 O O . ILE A 1 68 ? -3.140 -8.109 6.265 1.00 97.44 68 ILE A O 1
ATOM 477 N N . HIS A 1 69 ? -3.513 -6.336 4.931 1.00 96.81 69 HIS A N 1
ATOM 478 C CA . HIS A 1 69 ? -4.623 -5.762 5.681 1.00 96.81 69 HIS A CA 1
ATOM 479 C C . HIS A 1 69 ? -5.795 -5.481 4.734 1.00 96.81 69 HIS A C 1
ATOM 481 O O . HIS A 1 69 ? -5.579 -5.206 3.556 1.00 96.81 69 HIS A O 1
ATOM 487 N N . TYR A 1 70 ? -7.027 -5.547 5.231 1.00 95.94 70 TYR A N 1
ATOM 488 C CA . TYR A 1 70 ? -8.223 -5.203 4.461 1.00 95.94 70 TYR A CA 1
ATOM 489 C C . TYR A 1 70 ? -8.775 -3.884 4.983 1.00 95.94 70 TYR A C 1
ATOM 491 O O . TYR A 1 70 ? -9.192 -3.814 6.132 1.00 95.94 70 TYR A O 1
ATOM 499 N N . ALA A 1 71 ? -8.743 -2.853 4.141 1.00 96.75 71 ALA A N 1
ATOM 500 C CA . ALA A 1 71 ? -9.288 -1.538 4.454 1.00 96.75 71 ALA A CA 1
ATOM 501 C C . ALA A 1 71 ? -10.622 -1.339 3.725 1.00 96.75 71 ALA A C 1
ATOM 503 O O . ALA A 1 71 ? -10.751 -1.650 2.539 1.00 96.75 71 ALA A O 1
ATOM 504 N N . HIS A 1 72 ? -11.619 -0.816 4.419 1.00 96.81 72 HIS A N 1
ATOM 505 C CA . HIS A 1 72 ? -12.981 -0.655 3.930 1.00 96.81 72 HIS A CA 1
ATOM 506 C C . HIS A 1 72 ? -13.274 0.779 3.484 1.00 96.81 72 HIS A C 1
ATOM 508 O O . HIS A 1 72 ? -12.531 1.718 3.773 1.00 96.81 72 HIS A O 1
ATOM 514 N N . ASP A 1 73 ? -14.381 0.947 2.756 1.00 96.62 73 ASP A N 1
ATOM 515 C CA . ASP A 1 73 ? -14.849 2.257 2.307 1.00 96.62 73 ASP A CA 1
ATOM 516 C C . ASP A 1 73 ? -14.925 3.252 3.471 1.00 96.62 73 ASP A C 1
ATOM 518 O O . ASP A 1 73 ? -15.486 2.973 4.532 1.00 96.62 73 ASP A O 1
ATOM 522 N N . GLY A 1 74 ? -14.344 4.429 3.267 1.00 96.88 74 GLY A N 1
ATOM 523 C CA . GLY A 1 74 ? -14.314 5.490 4.260 1.00 96.88 74 GLY A CA 1
ATOM 524 C C . GLY A 1 74 ? -13.148 5.429 5.248 1.00 96.88 74 GLY A C 1
ATOM 525 O O . GLY A 1 74 ? -12.872 6.454 5.877 1.00 96.88 74 GLY A O 1
ATOM 526 N N . GLU A 1 75 ? -12.443 4.303 5.360 1.00 97.94 75 GLU A N 1
ATOM 527 C CA . GLU A 1 75 ? -11.305 4.168 6.269 1.00 97.94 75 GLU A CA 1
ATOM 528 C C . GLU A 1 75 ? -10.055 4.891 5.754 1.00 97.94 75 GLU A C 1
ATOM 530 O O . GLU A 1 75 ? -9.847 5.053 4.547 1.00 97.94 75 GLU A O 1
ATOM 535 N N . VAL A 1 76 ? -9.218 5.354 6.684 1.00 98.56 76 VAL A N 1
ATOM 536 C CA . VAL A 1 76 ? -8.000 6.113 6.385 1.00 98.56 76 VAL A CA 1
ATOM 537 C C . VAL A 1 76 ? -6.768 5.277 6.691 1.00 98.56 76 VAL A C 1
ATOM 539 O O . VAL A 1 76 ? -6.523 4.919 7.839 1.00 98.56 76 VAL A O 1
ATOM 542 N N . ILE A 1 77 ? -5.964 5.031 5.663 1.00 98.38 77 ILE A N 1
ATOM 543 C CA . ILE A 1 77 ? -4.627 4.452 5.761 1.00 98.38 77 ILE A CA 1
ATOM 544 C C . ILE A 1 77 ? -3.659 5.570 6.145 1.00 98.38 77 ILE A C 1
ATOM 546 O O . ILE A 1 77 ? -3.677 6.635 5.524 1.00 98.38 77 ILE A O 1
ATOM 550 N N . SER A 1 78 ? -2.789 5.329 7.121 1.00 98.50 78 SER A N 1
ATOM 551 C CA . SER A 1 78 ? -1.743 6.264 7.541 1.00 98.50 78 SER A CA 1
ATOM 552 C C . SER A 1 78 ? -0.392 5.573 7.671 1.00 98.50 78 SER A C 1
ATOM 554 O O . SER A 1 78 ? -0.321 4.488 8.248 1.00 98.50 78 SER A O 1
ATOM 556 N N . LEU A 1 79 ? 0.665 6.229 7.185 1.00 97.69 79 LEU A N 1
ATOM 557 C CA . LEU A 1 79 ? 2.062 5.841 7.390 1.00 97.69 79 LEU A CA 1
ATOM 558 C C . LEU A 1 79 ? 2.806 6.992 8.077 1.00 97.69 79 LEU A C 1
ATOM 560 O O . LEU A 1 79 ? 2.835 8.116 7.564 1.00 97.69 79 LEU A O 1
ATOM 564 N N . GLY A 1 80 ? 3.414 6.704 9.224 1.00 96.12 80 GLY A N 1
ATOM 565 C CA . GLY A 1 80 ? 4.281 7.622 9.952 1.00 96.12 80 GLY A CA 1
ATOM 566 C C . GLY A 1 80 ? 5.637 7.826 9.273 1.00 96.12 80 GLY A C 1
ATOM 567 O O . GLY A 1 80 ? 5.876 7.382 8.149 1.00 96.12 80 GLY A O 1
ATOM 568 N N . SER A 1 81 ? 6.539 8.527 9.957 1.00 93.94 81 SER A N 1
ATOM 569 C CA . SER A 1 81 ? 7.934 8.639 9.523 1.00 93.94 81 SER A CA 1
ATOM 570 C C . SER A 1 81 ? 8.665 7.312 9.758 1.00 93.94 81 SER A C 1
ATOM 572 O O . SER A 1 81 ? 8.502 6.735 10.835 1.00 93.94 81 SER A O 1
ATOM 574 N N . PRO A 1 82 ? 9.488 6.831 8.810 1.00 88.00 82 PRO A N 1
ATOM 575 C CA . PRO A 1 82 ? 10.210 5.583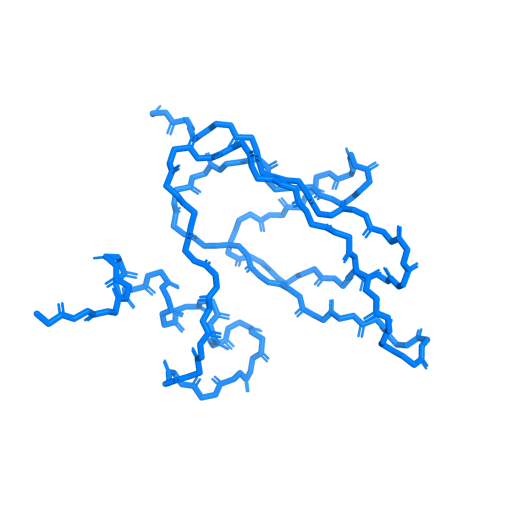 8.990 1.00 88.00 82 PRO A CA 1
ATOM 576 C C . PRO A 1 82 ? 11.186 5.633 10.167 1.00 88.00 82 PRO A C 1
ATOM 578 O O . PRO A 1 82 ? 11.863 6.645 10.371 1.00 88.00 82 PRO A O 1
ATOM 581 N N . ARG A 1 83 ? 11.294 4.531 10.912 1.00 82.06 83 ARG A N 1
ATOM 582 C CA . ARG A 1 83 ? 12.310 4.367 11.965 1.00 82.06 83 ARG A CA 1
ATOM 583 C C . ARG A 1 83 ? 13.671 3.974 11.370 1.00 82.06 83 ARG A C 1
ATOM 585 O O . ARG A 1 83 ? 13.714 3.308 10.335 1.00 82.06 83 ARG A O 1
ATOM 592 N N . SER A 1 84 ? 14.764 4.390 12.023 1.00 66.62 84 SER A N 1
ATOM 593 C CA . SER A 1 84 ? 16.146 3.964 11.720 1.00 66.62 84 SER A CA 1
ATOM 594 C C . SER A 1 84 ? 16.539 2.710 12.484 1.00 66.62 84 SER A C 1
ATOM 596 O O . SER A 1 84 ? 16.260 2.709 13.706 1.00 66.62 84 SER A O 1
#

Foldseek 3Di:
DDDDPDLVFQQLFCVQQVHDSPDDDDDDDQFFDKDADADPPVVADKGAAEDFQFQWDKQPHGDDHSHIDGHHHGIMIGGHGGDD

Mean predicted aligned error: 2.92 Å

Solvent-accessible surface area (backbone atoms only — not comparable to full-atom values): 5114 Å² total; per-residue (Å²): 132,89,78,68,90,54,57,67,32,51,36,47,33,25,51,71,66,72,41,64,66,87,60,89,75,89,85,78,77,78,40,73,44,74,48,70,40,81,58,41,92,88,79,29,43,76,43,53,48,54,69,76,59,21,72,41,21,49,74,80,48,72,56,60,75,75,36,77,45,74,50,38,57,73,38,37,41,37,29,39,58,52,68,132

Secondary structure (DSSP, 8-state):
--S-SSHHHHHHHHHHTT--TTS-----SSS-EEEE----TTT-EEEE--SS----EETTEE--TTSEEEE-TT-EEEE-PPP-